Protein AF-A0A4Y3TLP3-F1 (afdb_monomer_lite)

Secondary structure (DSSP, 8-state):
--------PPPTT----GGGGGSTTSHHHHHHHHHHHHHHHHH-S---HHHHHHHHHHHHHHHHHHHHHHHHHTT----HHHHHHHHHHHHHHHHHHHHHHHTS--TT---

Foldseek 3Di:
DDDDDDDDDQDPPPPPPPCVLVPCPDPLVVQLVVQLVVLCVVLHVPDDPVLNVLSSLLSNLVSVLVVLVVCVVVVHDQDPVNVVSNVVSVVSNVVSVVVSVVPRDPPPPDD

Organism: NCBI:txid104099

Radius of gyration: 18.25 Å; chains: 1; bounding box: 50×44×49 Å

pLDDT: mean 80.21, std 20.32, range [39.19, 98.31]

Sequence (111 aa):
MAVSKIKKELGPFTKSDSRLIADGRSAPARRYRKYIKALKQDFGENLQPTQQLLVERTAMMLTRLHYLDNRILMDDEFGQHDNNQYIAWQNAVRRNLAELEATRKSVLGVW

Structure (mmCIF, N/CA/C/O backbone):
data_AF-A0A4Y3TLP3-F1
#
_entry.id   AF-A0A4Y3TLP3-F1
#
loop_
_atom_site.group_PDB
_atom_site.id
_atom_site.type_symbol
_atom_site.label_atom_id
_atom_site.label_alt_id
_atom_site.label_comp_id
_atom_site.label_asym_id
_atom_site.label_entity_id
_atom_site.label_seq_id
_atom_site.pdbx_PDB_ins_code
_atom_site.Cartn_x
_atom_site.Cartn_y
_atom_site.Cartn_z
_atom_site.occupancy
_atom_site.B_iso_or_equiv
_atom_site.auth_seq_id
_atom_site.auth_comp_id
_atom_site.auth_asym_id
_atom_site.auth_atom_id
_atom_site.pdbx_PDB_model_num
ATOM 1 N N . MET A 1 1 ? -33.021 28.855 -2.769 1.00 39.28 1 MET A N 1
ATOM 2 C CA . MET A 1 1 ? -31.883 29.458 -3.498 1.00 39.28 1 MET A CA 1
ATOM 3 C C . MET A 1 1 ? -30.705 28.501 -3.430 1.00 39.28 1 MET A C 1
ATOM 5 O O . MET A 1 1 ? -30.214 28.245 -2.340 1.00 39.28 1 MET A O 1
ATOM 9 N N . ALA A 1 2 ? -30.319 27.899 -4.556 1.00 39.19 2 ALA A N 1
ATOM 10 C CA . ALA A 1 2 ? -29.194 26.968 -4.623 1.00 39.19 2 ALA A CA 1
ATOM 11 C C . ALA A 1 2 ? -27.886 27.747 -4.828 1.00 39.19 2 ALA A C 1
ATOM 13 O O . ALA A 1 2 ? -27.766 28.512 -5.782 1.00 39.19 2 ALA A O 1
ATOM 14 N N . VAL A 1 3 ? -26.915 27.560 -3.933 1.00 42.16 3 VAL A N 1
ATOM 15 C CA . VAL A 1 3 ? -25.573 28.142 -4.059 1.00 42.16 3 VAL A CA 1
ATOM 16 C C . VAL A 1 3 ? -24.805 27.350 -5.117 1.00 42.16 3 VAL A C 1
ATOM 18 O O . VAL A 1 3 ? -24.428 26.198 -4.898 1.00 42.16 3 VAL A O 1
ATOM 21 N N . SER A 1 4 ? -24.577 27.955 -6.281 1.00 41.88 4 SER A N 1
ATOM 22 C CA . SER A 1 4 ? -23.702 27.405 -7.315 1.00 41.88 4 SER A CA 1
ATOM 23 C C . SER A 1 4 ? -22.251 27.422 -6.825 1.00 41.88 4 SER A C 1
ATOM 25 O O . SER A 1 4 ? -21.696 28.486 -6.547 1.00 41.88 4 SER A O 1
ATOM 27 N N . LYS A 1 5 ? -21.611 26.252 -6.726 1.00 50.56 5 LYS A N 1
ATOM 28 C CA . LYS A 1 5 ? -20.171 26.158 -6.442 1.00 50.56 5 LYS A CA 1
ATOM 29 C C . LYS A 1 5 ? -19.378 26.758 -7.605 1.00 50.56 5 LYS A C 1
ATOM 31 O O . LYS A 1 5 ? -19.403 26.224 -8.711 1.00 50.56 5 LYS A O 1
ATOM 36 N N . ILE A 1 6 ? -18.649 27.837 -7.332 1.00 47.00 6 ILE A N 1
ATOM 37 C CA . ILE A 1 6 ? -17.686 28.444 -8.254 1.00 47.00 6 ILE A CA 1
ATOM 38 C C . ILE A 1 6 ? -16.581 27.414 -8.531 1.00 47.00 6 ILE A C 1
ATOM 40 O O . ILE A 1 6 ? -15.831 27.039 -7.626 1.00 47.00 6 ILE A O 1
ATOM 44 N N . LYS A 1 7 ? -16.477 26.938 -9.777 1.00 48.25 7 LYS A N 1
ATOM 45 C CA . LYS A 1 7 ? -15.292 26.210 -10.243 1.00 48.25 7 LYS A CA 1
ATOM 46 C C . LYS A 1 7 ? -14.156 27.223 -10.354 1.00 48.25 7 LYS A C 1
ATOM 48 O O . LYS A 1 7 ? -14.135 28.023 -11.280 1.00 48.25 7 LYS A O 1
ATOM 53 N N . LYS A 1 8 ? -13.228 27.211 -9.398 1.00 49.06 8 LYS A N 1
ATOM 54 C CA . LYS A 1 8 ? -11.960 27.928 -9.548 1.00 49.06 8 LYS A CA 1
ATOM 55 C C . LYS A 1 8 ? -11.144 27.202 -10.615 1.00 49.06 8 LYS A C 1
ATOM 57 O O . LYS A 1 8 ? -10.767 26.049 -10.413 1.00 49.06 8 LYS A O 1
ATOM 62 N N . GLU A 1 9 ? -10.920 27.856 -11.746 1.00 49.59 9 GLU A N 1
ATOM 63 C CA . GLU A 1 9 ? -10.013 27.368 -12.779 1.00 49.59 9 GLU A CA 1
ATOM 64 C C . GLU A 1 9 ? -8.585 27.443 -12.230 1.00 49.59 9 GLU A C 1
ATOM 66 O O . GLU A 1 9 ? -8.097 28.503 -11.836 1.00 49.59 9 GLU A O 1
ATOM 71 N N . LEU A 1 10 ? -7.952 26.280 -12.087 1.00 53.69 10 LEU A N 1
ATOM 72 C CA . LEU A 1 10 ? -6.582 26.164 -11.598 1.00 53.69 10 LEU A CA 1
ATOM 73 C C . LEU A 1 10 ? -5.647 26.603 -12.732 1.00 53.69 10 LEU A C 1
ATOM 75 O O . LEU A 1 10 ? -5.710 26.056 -13.830 1.00 53.69 10 LEU A O 1
ATOM 79 N N . GLY A 1 11 ? -4.795 27.598 -12.474 1.00 47.03 11 GLY A N 1
ATOM 80 C CA . GLY A 1 11 ? -3.852 28.124 -13.463 1.00 47.03 11 GLY A CA 1
ATOM 81 C C . GLY A 1 11 ? -2.768 27.111 -13.869 1.00 47.03 11 GLY A C 1
ATOM 82 O O . GLY A 1 11 ? -2.547 26.132 -13.149 1.00 47.03 11 GLY A O 1
ATOM 83 N N . PRO A 1 12 ? -2.034 27.367 -14.969 1.00 53.56 12 PRO A N 1
ATOM 84 C CA . PRO A 1 12 ? -1.105 26.420 -15.606 1.00 53.56 12 PRO A CA 1
ATOM 85 C C . PRO A 1 12 ? 0.085 25.982 -14.734 1.00 53.56 12 PRO A C 1
ATOM 87 O O . PRO A 1 12 ? 0.712 24.966 -15.015 1.00 53.56 12 PRO A O 1
ATOM 90 N N . PHE A 1 13 ? 0.370 26.707 -13.648 1.00 47.50 13 PHE A N 1
ATOM 91 C CA . PHE A 1 13 ? 1.423 26.385 -12.675 1.00 47.50 13 PHE A CA 1
ATOM 92 C C . PHE A 1 13 ? 0.881 25.919 -11.326 1.00 47.50 13 PHE A C 1
ATOM 94 O O . PHE A 1 13 ? 1.641 25.768 -10.366 1.00 47.50 13 PHE A O 1
ATOM 101 N N . THR A 1 14 ? -0.427 25.676 -11.224 1.00 47.91 14 THR A N 1
ATOM 102 C CA . THR A 1 14 ? -0.978 25.044 -10.032 1.00 47.91 14 THR A CA 1
ATOM 103 C C . THR A 1 14 ? -0.489 23.607 -10.037 1.00 47.91 14 THR A C 1
ATOM 105 O O . THR A 1 14 ? -1.065 22.760 -10.716 1.00 47.91 14 THR A O 1
ATOM 108 N N . LYS A 1 15 ? 0.612 23.334 -9.323 1.00 46.06 15 LYS A N 1
ATOM 109 C CA . LYS A 1 15 ? 1.033 21.967 -9.021 1.00 46.06 15 LYS A CA 1
ATOM 110 C C . LYS A 1 15 ? -0.185 21.285 -8.444 1.00 46.06 15 LYS A C 1
ATOM 112 O O . LYS A 1 15 ? -0.636 21.629 -7.355 1.00 46.06 15 LYS A O 1
ATOM 117 N N . SER A 1 16 ? -0.750 20.408 -9.259 1.00 47.81 16 SER A N 1
ATOM 118 C CA . SER A 1 16 ? -1.937 19.646 -8.962 1.00 47.81 16 SER A CA 1
ATOM 119 C C . SER A 1 16 ? -1.667 19.014 -7.602 1.00 47.81 16 SER A C 1
ATOM 121 O O . SER A 1 16 ? -0.736 18.211 -7.483 1.00 47.81 16 SER A O 1
ATOM 123 N N . ASP A 1 17 ? -2.344 19.511 -6.569 1.00 44.94 17 ASP A N 1
ATOM 124 C CA . ASP A 1 17 ? -2.066 19.140 -5.191 1.00 44.94 17 ASP A CA 1
ATOM 125 C C . ASP A 1 17 ? -2.016 17.612 -5.160 1.00 44.94 17 ASP A C 1
ATOM 127 O O . ASP A 1 17 ? -2.919 16.956 -5.684 1.00 4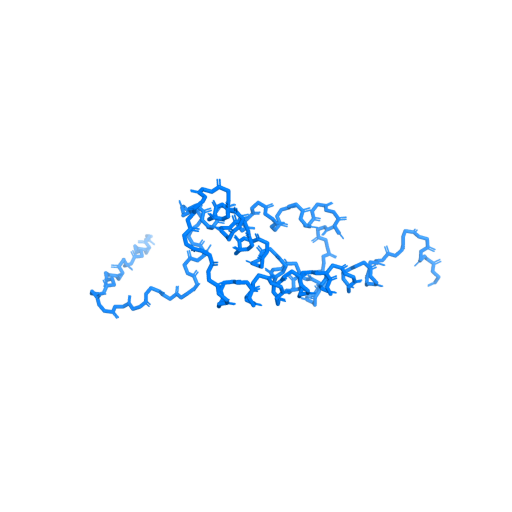4.94 17 ASP A O 1
ATOM 131 N N . SER A 1 18 ? -0.939 17.028 -4.636 1.00 47.03 18 SER A N 1
ATOM 132 C CA . SER A 1 18 ? -0.688 15.571 -4.615 1.00 47.03 18 SER A CA 1
ATOM 133 C C . SER A 1 18 ? -1.834 14.756 -3.975 1.00 47.03 18 SER A C 1
ATOM 135 O O . SER A 1 18 ? -1.870 13.528 -4.035 1.00 47.03 18 SER A O 1
ATOM 137 N N . ARG A 1 19 ? -2.827 15.466 -3.433 1.00 46.06 19 ARG A N 1
ATOM 138 C CA . ARG A 1 19 ? -4.179 15.061 -3.046 1.00 46.06 19 ARG A CA 1
ATOM 139 C C . ARG A 1 19 ? -5.122 14.718 -4.214 1.00 46.06 19 ARG A C 1
ATOM 141 O O . ARG A 1 19 ? -6.230 14.269 -3.950 1.00 46.06 19 ARG A O 1
ATOM 148 N N . LEU A 1 20 ? -4.728 14.836 -5.485 1.00 46.28 20 LEU A N 1
ATOM 149 C CA . LEU A 1 20 ? -5.528 14.421 -6.658 1.00 46.28 20 LEU A CA 1
ATOM 150 C C . LEU A 1 20 ? -5.754 12.907 -6.795 1.00 46.28 20 LEU A C 1
ATOM 152 O O . LEU A 1 20 ? -6.522 12.470 -7.650 1.00 46.28 20 LEU A O 1
ATOM 156 N N . ILE A 1 21 ? -5.201 12.104 -5.882 1.00 49.12 21 ILE A N 1
ATOM 157 C CA . ILE A 1 21 ? -5.713 10.751 -5.601 1.00 49.12 21 ILE A CA 1
ATOM 158 C C . ILE A 1 21 ? -7.203 10.811 -5.161 1.00 49.12 21 ILE A C 1
ATOM 160 O O . ILE A 1 21 ? -7.917 9.812 -5.237 1.00 49.12 21 ILE A O 1
ATOM 164 N N . ALA A 1 22 ? -7.715 11.981 -4.756 1.00 50.50 22 ALA A N 1
ATOM 165 C CA . ALA A 1 22 ? -9.091 12.179 -4.306 1.00 50.50 22 ALA A CA 1
ATOM 166 C C . ALA A 1 22 ? -10.144 12.201 -5.429 1.00 50.50 22 ALA A C 1
ATOM 168 O O . ALA A 1 22 ? -11.267 11.736 -5.191 1.00 50.50 22 ALA A O 1
ATOM 169 N N . ASP A 1 23 ? -9.825 12.664 -6.648 1.00 56.56 23 ASP A N 1
ATOM 170 C CA . ASP A 1 23 ? -10.785 12.586 -7.755 1.00 56.56 23 ASP A CA 1
ATOM 171 C C . ASP A 1 23 ? -10.714 11.177 -8.351 1.00 56.56 23 ASP A C 1
ATOM 173 O O . ASP A 1 23 ? -9.866 10.865 -9.185 1.00 56.56 23 ASP A O 1
ATOM 177 N N . GLY A 1 24 ? -11.590 10.287 -7.871 1.00 59.06 24 GLY A N 1
ATOM 178 C CA . GLY A 1 24 ? -11.696 8.851 -8.197 1.00 59.06 24 GLY A CA 1
ATOM 179 C C . GLY A 1 24 ? -11.847 8.481 -9.669 1.00 59.06 24 GLY A C 1
ATOM 180 O O . GLY A 1 24 ? -12.194 7.346 -9.982 1.00 59.06 24 GLY A O 1
ATOM 181 N N . ARG A 1 25 ? -11.640 9.442 -10.559 1.00 70.44 25 ARG A N 1
ATOM 182 C CA . ARG A 1 25 ? -11.686 9.362 -12.009 1.00 70.44 25 ARG A CA 1
ATOM 183 C C . ARG A 1 25 ? -10.340 8.984 -12.615 1.00 70.44 25 ARG A C 1
ATOM 185 O O . ARG A 1 25 ? -10.331 8.424 -13.707 1.00 70.44 25 ARG A O 1
ATOM 192 N N . SER A 1 26 ? -9.215 9.226 -11.938 1.00 82.69 26 SER A N 1
ATOM 193 C CA . SER A 1 26 ? -7.9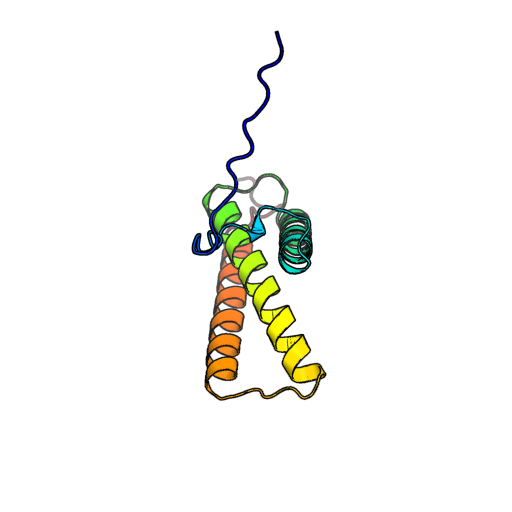07 8.778 -12.436 1.00 82.69 26 SER A CA 1
ATOM 194 C C . SER A 1 26 ? -7.701 7.277 -12.185 1.00 82.69 26 SER A C 1
ATOM 196 O O . SER A 1 26 ? -8.241 6.709 -11.230 1.00 82.69 26 SER A O 1
ATOM 198 N N . ALA A 1 27 ? -6.923 6.603 -13.040 1.00 85.50 27 ALA A N 1
ATOM 199 C CA . ALA A 1 27 ? -6.587 5.191 -12.834 1.00 85.50 27 ALA A CA 1
ATOM 200 C C . ALA A 1 27 ? -5.889 4.934 -11.476 1.00 85.50 27 ALA A C 1
ATOM 202 O O . ALA A 1 27 ? -6.285 3.982 -10.793 1.00 85.50 27 ALA A O 1
ATOM 203 N N . PRO A 1 28 ? -4.943 5.784 -11.008 1.00 86.25 28 PRO A N 1
ATOM 204 C CA . PRO A 1 28 ? -4.382 5.669 -9.662 1.00 86.25 28 PRO A CA 1
ATOM 205 C C . PRO A 1 28 ? -5.436 5.815 -8.561 1.00 86.25 28 PRO A C 1
ATOM 207 O O . PRO A 1 28 ? -5.462 5.006 -7.637 1.00 86.25 28 PRO A O 1
ATOM 210 N N . ALA A 1 29 ? -6.351 6.781 -8.677 1.00 85.69 29 ALA A N 1
ATOM 211 C CA . ALA A 1 29 ? -7.389 7.005 -7.673 1.00 85.69 29 ALA A CA 1
ATOM 212 C C . ALA A 1 29 ? -8.386 5.837 -7.586 1.00 85.69 29 ALA A C 1
ATOM 214 O O . ALA A 1 29 ? -8.751 5.410 -6.488 1.00 85.69 29 ALA A O 1
ATOM 215 N N . ARG A 1 30 ? -8.795 5.260 -8.728 1.00 89.75 30 ARG A N 1
ATOM 216 C CA . ARG A 1 30 ? -9.631 4.043 -8.753 1.00 89.75 30 ARG A CA 1
ATOM 217 C C . ARG A 1 30 ? -8.943 2.874 -8.055 1.00 89.75 30 ARG A C 1
ATOM 219 O O . ARG A 1 30 ? -9.578 2.156 -7.285 1.00 89.75 30 ARG A O 1
ATOM 226 N N . ARG A 1 31 ? -7.646 2.694 -8.308 1.00 92.69 31 ARG A N 1
ATOM 227 C CA . ARG A 1 31 ? -6.854 1.610 -7.722 1.00 92.69 31 ARG A CA 1
ATOM 228 C C . ARG A 1 31 ? -6.657 1.785 -6.222 1.00 92.69 31 ARG A C 1
ATOM 230 O O . ARG A 1 31 ? -6.881 0.840 -5.475 1.00 92.69 31 ARG A O 1
ATOM 237 N N . TYR A 1 32 ? -6.352 3.001 -5.787 1.00 93.19 32 TYR A N 1
ATOM 238 C CA . TYR A 1 32 ? -6.301 3.352 -4.375 1.00 93.19 32 TYR A CA 1
ATOM 239 C C . TYR A 1 32 ? -7.612 2.995 -3.665 1.00 93.19 32 TYR A C 1
ATOM 241 O O . TYR A 1 32 ? -7.601 2.240 -2.696 1.00 93.19 32 TYR A O 1
ATOM 249 N N . ARG A 1 33 ? -8.763 3.431 -4.202 1.00 92.44 33 ARG A N 1
ATOM 250 C CA . ARG A 1 33 ? -10.085 3.094 -3.642 1.00 92.44 33 ARG A CA 1
ATOM 251 C C . ARG A 1 33 ? -10.350 1.588 -3.615 1.00 92.44 33 ARG A C 1
ATOM 253 O O . ARG A 1 33 ? -10.933 1.100 -2.651 1.00 92.44 33 ARG A O 1
ATOM 260 N N . LYS A 1 34 ? -9.909 0.851 -4.642 1.00 94.38 34 LYS A N 1
ATOM 261 C CA . LYS A 1 34 ? -9.996 -0.616 -4.672 1.00 94.38 34 LYS A CA 1
ATOM 262 C C . LYS A 1 34 ? -9.221 -1.236 -3.506 1.00 94.38 34 LYS A C 1
ATOM 264 O O . LYS A 1 34 ? -9.777 -2.087 -2.820 1.00 94.38 34 LYS A O 1
ATOM 269 N N . TYR A 1 35 ? -7.985 -0.800 -3.257 1.00 96.06 35 TYR A N 1
ATOM 270 C CA . TYR A 1 35 ? -7.194 -1.308 -2.134 1.00 96.06 35 TYR A CA 1
ATOM 271 C C . TYR A 1 35 ? -7.775 -0.907 -0.777 1.00 96.06 35 TYR A C 1
ATOM 273 O O . TYR A 1 35 ? -7.840 -1.755 0.101 1.00 96.06 35 TYR A O 1
ATOM 281 N N . ILE A 1 36 ? -8.276 0.324 -0.617 1.00 94.88 36 ILE A N 1
ATOM 282 C CA . ILE A 1 36 ? -8.992 0.731 0.606 1.00 94.88 36 ILE A CA 1
ATOM 283 C C . ILE A 1 36 ? -10.167 -0.205 0.880 1.00 94.88 36 ILE A C 1
ATOM 285 O O . ILE A 1 36 ? -10.301 -0.702 1.993 1.00 94.88 36 ILE A O 1
ATOM 289 N N . LYS A 1 37 ? -11.004 -0.461 -0.133 1.00 94.56 37 LYS A N 1
ATOM 290 C CA . LYS A 1 37 ? -12.158 -1.356 -0.001 1.00 94.56 37 LYS A CA 1
ATOM 291 C C . LYS A 1 37 ? -11.724 -2.769 0.395 1.00 94.56 37 LYS A C 1
ATOM 293 O O . LYS A 1 37 ? -12.306 -3.336 1.308 1.00 94.56 37 LYS A O 1
ATOM 298 N N . ALA A 1 38 ? -10.706 -3.316 -0.270 1.00 95.44 38 ALA A N 1
ATOM 299 C CA . ALA A 1 38 ? -10.210 -4.660 0.017 1.00 95.44 38 ALA A CA 1
ATOM 300 C C . ALA A 1 38 ? -9.643 -4.778 1.442 1.00 95.44 38 ALA A C 1
ATOM 302 O O . ALA A 1 38 ? -9.979 -5.714 2.154 1.00 95.44 38 ALA A O 1
ATOM 303 N N . LEU A 1 39 ? -8.845 -3.800 1.878 1.00 93.94 39 LEU A N 1
ATOM 304 C CA . LEU A 1 39 ? -8.269 -3.783 3.224 1.00 93.94 39 LEU A CA 1
ATOM 305 C C . LEU A 1 39 ? -9.352 -3.630 4.300 1.00 93.94 39 LEU A C 1
ATOM 307 O O . LEU A 1 39 ? -9.333 -4.346 5.291 1.00 93.94 39 LEU A O 1
ATOM 311 N N . LYS A 1 40 ? -10.338 -2.748 4.105 1.00 92.75 40 LYS A N 1
ATOM 312 C CA . LYS A 1 40 ? -11.470 -2.626 5.039 1.00 92.75 40 LYS A CA 1
ATOM 313 C C . LYS A 1 40 ? -12.316 -3.894 5.106 1.00 92.75 40 LYS A C 1
ATOM 315 O O . LYS A 1 40 ? -12.750 -4.275 6.183 1.00 92.75 40 LYS A O 1
ATOM 320 N N . GLN A 1 41 ? -12.516 -4.573 3.978 1.00 91.50 41 GLN A N 1
ATOM 321 C CA . GLN A 1 41 ? -13.233 -5.846 3.959 1.00 91.50 41 GLN A CA 1
ATOM 322 C C . GLN A 1 41 ? -12.501 -6.934 4.763 1.00 91.50 41 GLN A C 1
ATOM 324 O O . GLN A 1 41 ? -13.155 -7.759 5.392 1.00 91.50 41 GLN A O 1
ATOM 329 N N . ASP A 1 42 ? -11.168 -6.926 4.758 1.00 90.44 42 ASP A N 1
ATOM 330 C CA . ASP A 1 42 ? -10.339 -7.905 5.469 1.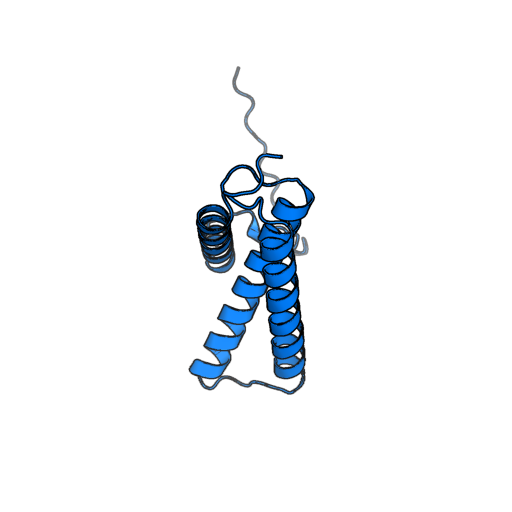00 90.44 42 ASP A CA 1
ATOM 331 C C . ASP A 1 42 ? -10.217 -7.606 6.980 1.00 90.44 42 ASP A C 1
ATOM 333 O O . ASP A 1 42 ? -10.416 -8.476 7.833 1.00 90.44 42 ASP A O 1
ATOM 337 N N . PHE A 1 43 ? -9.955 -6.344 7.336 1.00 86.44 43 PHE A N 1
ATOM 338 C CA . PHE A 1 43 ? -9.728 -5.919 8.725 1.00 86.44 43 PHE A CA 1
ATOM 339 C C . PHE A 1 43 ? -10.998 -5.443 9.456 1.00 86.44 43 PHE A C 1
ATOM 341 O O . PHE A 1 43 ? -10.969 -5.238 10.670 1.00 86.44 43 PHE A O 1
ATOM 348 N N . GLY A 1 44 ? -12.117 -5.297 8.744 1.00 82.81 44 GLY A N 1
ATOM 349 C CA . GLY A 1 44 ? -13.398 -4.815 9.258 1.00 82.81 44 GLY A CA 1
ATOM 350 C C . GLY A 1 44 ? -13.656 -3.330 8.973 1.00 82.81 44 GLY A C 1
ATOM 351 O O . GLY A 1 44 ? -12.745 -2.533 8.760 1.00 82.81 44 GLY A O 1
ATOM 352 N N . GLU A 1 45 ? -14.934 -2.939 8.990 1.00 77.88 45 GLU A N 1
ATOM 353 C CA . GLU A 1 45 ? -15.362 -1.561 8.688 1.00 77.88 45 GLU A CA 1
ATOM 354 C C . GLU A 1 45 ? -15.181 -0.596 9.880 1.00 77.88 45 GLU A C 1
ATOM 356 O O . GLU A 1 45 ? -14.981 0.605 9.693 1.00 77.88 45 GLU A O 1
ATOM 361 N N . ASN A 1 46 ? -15.187 -1.116 11.115 1.00 84.25 46 ASN A N 1
ATOM 362 C CA . ASN A 1 46 ? -15.067 -0.334 12.354 1.00 84.25 46 ASN A CA 1
ATOM 363 C C . ASN A 1 46 ? -13.610 -0.233 12.827 1.00 84.25 46 ASN A C 1
ATOM 365 O O . ASN A 1 46 ? -13.234 -0.755 13.878 1.00 84.25 46 ASN A O 1
ATOM 369 N N . LEU A 1 47 ? -12.789 0.447 12.032 1.00 87.31 47 LEU A N 1
ATOM 370 C CA . LEU A 1 47 ? -11.376 0.675 12.330 1.00 87.31 47 LEU A CA 1
ATOM 371 C C . LEU A 1 47 ? -11.184 1.862 13.278 1.00 87.31 47 LEU A C 1
ATOM 373 O O . LEU A 1 47 ? -11.779 2.925 13.078 1.00 87.31 47 LEU A O 1
ATOM 377 N N . GLN A 1 48 ? -10.289 1.715 14.257 1.00 90.31 48 GLN A N 1
ATOM 378 C CA . GLN A 1 48 ? -9.806 2.842 15.061 1.00 90.31 48 GLN A CA 1
ATOM 379 C C . GLN A 1 48 ? -9.033 3.841 14.185 1.00 90.31 48 GLN A C 1
ATOM 381 O O . GLN A 1 48 ? -8.485 3.443 13.153 1.00 90.31 48 GLN A O 1
ATOM 386 N N . PRO A 1 49 ? -8.912 5.123 14.576 1.00 90.62 49 PRO A N 1
ATOM 387 C CA . PRO A 1 49 ? -8.223 6.129 13.761 1.00 90.62 49 PRO A CA 1
ATOM 388 C C . PRO A 1 49 ? -6.800 5.732 13.328 1.00 90.62 49 PRO A C 1
ATOM 390 O O . PRO A 1 49 ? -6.395 5.989 12.195 1.00 90.62 49 PRO A O 1
ATOM 393 N N . THR A 1 50 ? -6.046 5.044 14.191 1.00 90.81 50 THR A N 1
ATOM 394 C CA . THR A 1 50 ? -4.702 4.539 13.867 1.00 90.81 50 THR A CA 1
ATOM 395 C C . THR A 1 50 ? -4.733 3.456 12.786 1.00 90.81 50 THR A C 1
ATOM 397 O O . THR A 1 50 ? -3.930 3.486 11.855 1.00 90.81 50 THR A O 1
ATOM 400 N N . GLN A 1 51 ? -5.702 2.544 12.853 1.00 91.88 51 GLN A N 1
ATOM 401 C CA . GLN A 1 51 ? -5.910 1.490 11.861 1.00 91.88 51 GLN A CA 1
ATOM 402 C C . GLN A 1 51 ? -6.396 2.062 10.527 1.00 91.88 51 GLN A C 1
ATOM 404 O O . GLN A 1 51 ? -5.921 1.647 9.473 1.00 91.88 51 GLN A O 1
ATOM 409 N N . GLN A 1 52 ? -7.278 3.067 10.554 1.00 93.44 5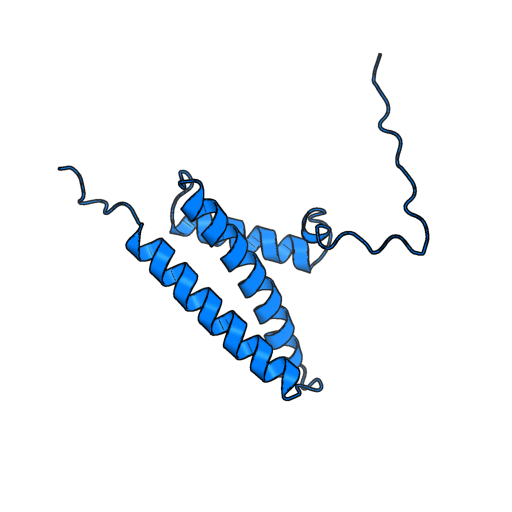2 GLN A N 1
ATOM 410 C CA . GLN A 1 52 ? -7.700 3.789 9.349 1.00 93.44 52 GLN A CA 1
ATOM 411 C C . GLN A 1 52 ? -6.493 4.399 8.632 1.00 93.44 52 GLN A C 1
ATOM 413 O O . GLN A 1 52 ? -6.316 4.199 7.431 1.00 93.44 52 GLN A O 1
ATOM 418 N N . LEU A 1 53 ? -5.609 5.061 9.381 1.00 93.44 53 LEU A N 1
ATOM 419 C CA . LEU A 1 53 ? -4.387 5.647 8.842 1.00 93.44 53 LEU A CA 1
ATOM 420 C C . LEU A 1 53 ? -3.440 4.592 8.246 1.00 93.44 53 LEU A C 1
ATOM 422 O O . LEU A 1 53 ? -2.839 4.822 7.194 1.00 93.44 53 LEU A O 1
ATOM 426 N N . LEU A 1 54 ? -3.299 3.433 8.895 1.00 95.00 54 LEU A N 1
ATOM 427 C CA . LEU A 1 54 ? -2.509 2.316 8.368 1.00 95.00 54 LEU A CA 1
ATOM 428 C C . LEU A 1 54 ? -3.117 1.747 7.083 1.00 95.00 54 LEU A C 1
ATOM 430 O O . LEU A 1 54 ? -2.379 1.509 6.126 1.00 95.00 54 LEU A O 1
ATOM 434 N N . VAL A 1 55 ? -4.440 1.592 7.014 1.00 95.25 55 VAL A N 1
ATOM 435 C CA . VAL A 1 55 ? -5.149 1.165 5.798 1.00 95.25 55 VAL A CA 1
ATOM 436 C C . VAL A 1 55 ? -4.917 2.154 4.658 1.00 95.25 55 VAL A C 1
ATOM 438 O O . VAL A 1 55 ? -4.545 1.745 3.557 1.00 95.25 55 VAL A O 1
ATOM 441 N N . GLU A 1 56 ? -5.055 3.453 4.916 1.00 94.69 56 GLU A N 1
ATOM 442 C CA . GLU A 1 56 ? -4.834 4.496 3.912 1.00 94.69 56 GLU A CA 1
ATOM 443 C C . GLU A 1 56 ? -3.404 4.498 3.374 1.00 94.69 56 GLU A C 1
ATOM 445 O O . GLU A 1 56 ? -3.176 4.480 2.160 1.00 94.69 56 GLU A O 1
ATOM 450 N N . ARG A 1 57 ? -2.415 4.438 4.269 1.00 95.56 57 ARG A N 1
ATOM 451 C CA . ARG A 1 57 ? -1.000 4.361 3.885 1.00 95.56 57 ARG A CA 1
ATOM 452 C C . ARG A 1 57 ? -0.698 3.094 3.095 1.00 95.56 57 ARG A C 1
ATOM 454 O O . ARG A 1 57 ? -0.005 3.161 2.082 1.00 95.56 57 ARG A O 1
ATOM 461 N N . THR A 1 58 ? -1.241 1.960 3.523 1.00 97.19 58 THR A N 1
ATOM 462 C CA . THR A 1 58 ? -1.047 0.668 2.853 1.00 97.19 58 THR A CA 1
ATOM 463 C C . THR A 1 58 ? -1.632 0.689 1.448 1.00 97.19 58 THR A C 1
ATOM 465 O O . THR A 1 58 ? -0.930 0.362 0.494 1.00 97.19 58 THR A O 1
ATOM 468 N N . ALA A 1 59 ? -2.863 1.177 1.277 1.00 96.44 59 ALA A N 1
ATOM 469 C CA . ALA A 1 59 ? -3.485 1.323 -0.038 1.00 96.44 59 ALA A CA 1
ATOM 470 C C . ALA A 1 59 ? -2.692 2.259 -0.963 1.00 96.44 59 ALA A C 1
ATOM 472 O O . ALA A 1 59 ? -2.574 2.002 -2.166 1.00 96.44 59 ALA A O 1
ATOM 473 N N . MET A 1 60 ? -2.123 3.336 -0.417 1.00 95.31 60 MET A N 1
ATOM 474 C CA . MET A 1 60 ? -1.293 4.261 -1.181 1.00 95.31 60 MET A CA 1
ATOM 475 C C . MET A 1 60 ? -0.010 3.584 -1.682 1.00 95.31 60 MET A C 1
ATOM 477 O O . MET A 1 60 ? 0.338 3.731 -2.852 1.00 95.31 60 MET A O 1
ATOM 481 N N . MET A 1 61 ? 0.668 2.812 -0.829 1.00 96.88 61 MET A N 1
ATOM 482 C CA . MET A 1 61 ? 1.892 2.099 -1.208 1.00 96.88 61 MET A CA 1
ATOM 483 C C . MET A 1 61 ? 1.617 0.956 -2.184 1.00 96.88 61 MET A C 1
ATOM 485 O O . MET A 1 61 ? 2.309 0.860 -3.191 1.00 96.88 61 MET A O 1
ATOM 489 N N . LEU A 1 62 ? 0.558 0.169 -1.973 1.00 97.38 62 LEU A N 1
ATOM 490 C CA . LEU A 1 62 ? 0.117 -0.857 -2.928 1.00 97.38 62 LEU A CA 1
ATOM 491 C C . LEU A 1 62 ? -0.210 -0.259 -4.302 1.00 97.38 62 LEU A C 1
ATOM 493 O O . LEU A 1 62 ? 0.112 -0.844 -5.333 1.00 97.38 62 LEU A O 1
ATOM 497 N N . THR A 1 63 ? -0.812 0.934 -4.332 1.00 96.12 63 THR A N 1
ATOM 498 C CA . THR A 1 63 ? -1.067 1.643 -5.592 1.00 96.12 63 THR A CA 1
ATOM 499 C C . THR A 1 63 ? 0.234 1.982 -6.305 1.00 96.12 63 THR A C 1
ATOM 501 O O . THR A 1 63 ? 0.316 1.754 -7.505 1.00 96.12 63 THR A O 1
ATOM 504 N N . ARG A 1 64 ? 1.243 2.500 -5.594 1.00 94.12 64 ARG A N 1
ATOM 505 C CA . ARG A 1 64 ? 2.547 2.831 -6.187 1.00 94.12 64 ARG A CA 1
ATOM 506 C C . ARG A 1 64 ? 3.303 1.592 -6.662 1.00 94.12 64 ARG A C 1
ATOM 508 O O . ARG A 1 64 ? 3.774 1.593 -7.795 1.00 94.12 64 ARG A O 1
ATOM 515 N N . LEU A 1 65 ? 3.353 0.544 -5.836 1.00 96.69 65 LEU A N 1
ATOM 516 C CA . LEU A 1 65 ? 3.976 -0.738 -6.181 1.00 96.69 65 LEU A CA 1
ATOM 517 C C . LEU A 1 65 ? 3.380 -1.307 -7.463 1.00 96.69 65 LEU A C 1
ATOM 519 O O . LEU A 1 65 ? 4.130 -1.624 -8.368 1.00 96.69 65 LEU A O 1
ATOM 523 N N . HIS A 1 66 ? 2.054 -1.276 -7.616 1.00 95.50 66 HIS A N 1
ATOM 524 C CA . HIS A 1 66 ? 1.417 -1.740 -8.846 1.00 95.50 66 HIS A CA 1
ATOM 525 C C . HIS A 1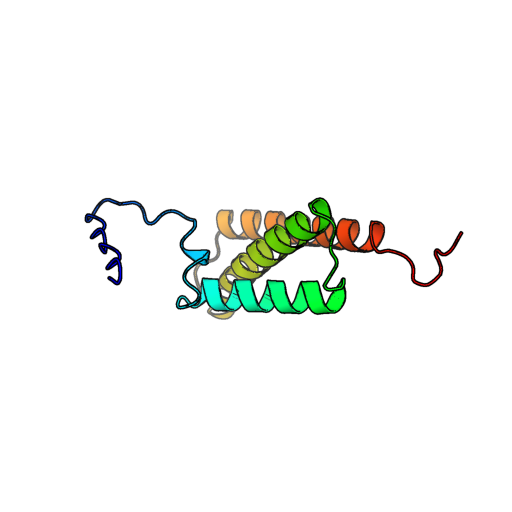 66 ? 1.925 -1.038 -10.122 1.00 95.50 66 HIS A C 1
ATOM 527 O O . HIS A 1 66 ? 2.010 -1.664 -11.174 1.00 95.50 66 HIS A O 1
ATOM 533 N N . TYR A 1 67 ? 2.224 0.263 -10.072 1.00 92.50 67 TYR A N 1
ATOM 534 C CA . TYR A 1 67 ? 2.760 0.959 -11.247 1.00 92.50 67 TYR A CA 1
ATOM 535 C C . TYR A 1 67 ? 4.228 0.614 -11.504 1.00 92.50 67 TYR A C 1
ATOM 537 O O . TYR A 1 67 ? 4.624 0.546 -12.663 1.00 92.50 67 TYR A O 1
ATOM 545 N N . LEU A 1 68 ? 5.011 0.365 -10.452 1.00 93.00 68 LEU A N 1
ATOM 546 C CA . LEU A 1 68 ? 6.370 -0.156 -10.594 1.00 93.00 68 LEU A CA 1
ATOM 547 C C . LEU A 1 68 ? 6.358 -1.588 -11.149 1.00 93.00 68 LEU A C 1
ATOM 549 O O . LEU A 1 68 ? 7.109 -1.865 -12.076 1.00 93.00 68 LEU A O 1
ATOM 553 N N . ASP A 1 69 ? 5.445 -2.446 -10.684 1.00 95.25 69 ASP A N 1
ATOM 554 C CA . ASP A 1 69 ? 5.240 -3.798 -11.222 1.00 95.25 69 ASP A CA 1
ATOM 555 C C . ASP A 1 69 ? 4.937 -3.749 -12.721 1.00 95.25 69 ASP A C 1
ATOM 557 O O . ASP A 1 69 ? 5.518 -4.496 -13.499 1.00 95.25 69 ASP A O 1
ATOM 561 N N . ASN A 1 70 ? 4.059 -2.837 -13.152 1.00 93.25 70 ASN A N 1
ATOM 562 C CA . ASN A 1 70 ? 3.749 -2.691 -14.573 1.00 93.25 70 ASN A CA 1
ATOM 563 C C . ASN A 1 70 ? 4.966 -2.255 -15.393 1.00 93.25 70 ASN A C 1
ATOM 565 O O . ASN A 1 70 ? 5.111 -2.734 -16.508 1.00 93.25 70 ASN A O 1
ATOM 569 N N . ARG A 1 71 ? 5.829 -1.373 -14.867 1.00 91.69 71 ARG A N 1
ATOM 570 C CA . ARG A 1 71 ? 7.068 -0.978 -15.562 1.00 91.69 71 ARG A CA 1
ATOM 571 C C . ARG A 1 71 ? 8.002 -2.171 -15.740 1.00 91.69 71 ARG A C 1
ATOM 573 O O . ARG A 1 71 ? 8.465 -2.400 -16.848 1.00 91.69 71 ARG A O 1
ATOM 580 N N . ILE A 1 72 ? 8.176 -2.977 -14.690 1.00 92.00 72 ILE A N 1
ATOM 581 C CA . ILE A 1 72 ? 8.951 -4.227 -14.754 1.00 92.00 72 ILE A CA 1
ATOM 582 C C . ILE A 1 72 ? 8.356 -5.178 -15.804 1.00 92.00 72 ILE A C 1
ATOM 584 O O . ILE A 1 72 ? 9.081 -5.732 -16.620 1.00 92.00 72 ILE A O 1
ATOM 588 N N . LEU A 1 73 ? 7.032 -5.362 -15.810 1.00 94.06 73 LEU A N 1
ATOM 589 C CA . LEU A 1 73 ? 6.348 -6.268 -16.743 1.00 94.06 73 LEU A CA 1
ATOM 590 C C . LEU A 1 73 ? 6.347 -5.775 -18.196 1.00 94.06 73 LEU A C 1
ATOM 592 O O . LEU A 1 73 ? 6.215 -6.586 -19.109 1.00 94.06 73 LEU A O 1
ATOM 596 N N . MET A 1 74 ? 6.440 -4.463 -18.410 1.00 92.62 74 MET A N 1
ATOM 597 C CA . MET A 1 74 ? 6.507 -3.842 -19.735 1.00 92.62 74 MET A CA 1
ATOM 598 C C . MET A 1 74 ? 7.937 -3.759 -20.279 1.00 92.62 74 MET A C 1
ATOM 600 O O . MET A 1 74 ? 8.109 -3.224 -21.371 1.00 92.62 74 MET A O 1
ATOM 604 N N . ASP A 1 75 ? 8.926 -4.280 -19.542 1.00 86.19 75 ASP A N 1
ATOM 605 C CA . ASP A 1 75 ? 10.355 -4.154 -19.857 1.00 86.19 75 ASP A CA 1
ATOM 606 C C . ASP A 1 75 ? 10.779 -2.684 -20.063 1.00 86.19 75 ASP A C 1
ATOM 608 O O . ASP A 1 75 ? 11.600 -2.348 -20.914 1.00 86.19 75 ASP A O 1
ATOM 612 N N . ASP A 1 76 ? 10.155 -1.782 -19.295 1.00 88.38 76 ASP A N 1
ATOM 613 C CA . ASP A 1 76 ? 10.513 -0.365 -19.248 1.00 88.38 76 ASP A CA 1
ATOM 614 C C . ASP A 1 76 ? 11.792 -0.173 -18.414 1.00 88.38 76 ASP A C 1
ATOM 616 O O . ASP A 1 76 ? 12.145 -1.018 -17.586 1.00 88.38 76 ASP A O 1
ATOM 620 N N . GLU A 1 77 ? 12.483 0.957 -18.587 1.00 89.38 77 GLU A N 1
ATOM 621 C CA . GLU A 1 77 ? 13.709 1.242 -17.838 1.00 89.38 77 GLU A CA 1
ATOM 622 C C . GLU A 1 77 ? 13.421 1.191 -16.331 1.00 89.38 77 GLU A C 1
ATOM 624 O O . GLU A 1 77 ? 12.608 1.961 -15.823 1.00 89.38 77 GLU A O 1
ATOM 629 N N . PHE A 1 78 ? 14.079 0.286 -15.604 1.00 92.56 78 PHE A N 1
ATOM 630 C CA . PHE A 1 78 ? 13.904 0.112 -14.163 1.00 92.56 78 PHE A CA 1
ATOM 631 C C . PHE A 1 78 ? 15.252 0.260 -13.456 1.00 92.56 78 PHE A C 1
ATOM 633 O O . PHE A 1 78 ? 16.030 -0.685 -13.319 1.00 92.56 78 PHE A O 1
ATOM 640 N N . GLY A 1 79 ? 15.555 1.490 -13.044 1.00 93.88 79 GLY A N 1
ATOM 641 C CA . GLY A 1 79 ? 16.869 1.846 -12.516 1.00 93.88 79 GLY A CA 1
ATOM 642 C C . GLY A 1 79 ? 17.044 1.558 -11.022 1.00 93.88 79 GLY A C 1
ATOM 643 O O . GLY A 1 79 ? 16.116 1.196 -10.297 1.00 93.88 79 GLY A O 1
ATOM 644 N N . GLN A 1 80 ? 18.249 1.830 -10.510 1.00 95.31 80 GLN A N 1
ATOM 645 C CA . GLN A 1 80 ? 18.570 1.686 -9.082 1.00 95.31 80 GLN A CA 1
ATOM 646 C C . GLN A 1 80 ? 17.634 2.504 -8.176 1.00 95.31 80 GLN A C 1
ATOM 648 O O . GLN A 1 80 ? 17.295 2.076 -7.072 1.00 95.31 80 GLN A O 1
ATOM 653 N N . HIS A 1 81 ? 17.220 3.689 -8.633 1.00 93.69 81 HIS A N 1
ATOM 654 C CA . HIS A 1 81 ? 16.289 4.535 -7.894 1.00 93.69 81 HIS A CA 1
ATOM 655 C C . HIS A 1 81 ? 14.924 3.860 -7.717 1.00 93.69 81 HIS A C 1
ATOM 657 O O . HIS A 1 81 ? 14.415 3.806 -6.596 1.00 93.69 81 HIS A O 1
ATOM 663 N N . ASP A 1 82 ? 14.375 3.301 -8.796 1.00 93.12 82 ASP A N 1
ATOM 664 C CA . ASP A 1 82 ? 13.099 2.585 -8.783 1.00 93.12 82 ASP A CA 1
ATOM 665 C C . ASP A 1 82 ? 13.181 1.340 -7.898 1.00 93.12 82 ASP A C 1
ATOM 667 O O . ASP A 1 82 ? 12.306 1.121 -7.062 1.00 93.12 82 ASP A O 1
ATOM 671 N N . ASN A 1 83 ? 14.278 0.582 -7.994 1.00 95.81 83 ASN A N 1
ATOM 672 C CA . ASN A 1 83 ? 14.519 -0.589 -7.153 1.00 95.81 83 ASN A CA 1
ATOM 673 C C . ASN A 1 83 ? 14.553 -0.235 -5.656 1.00 95.81 83 ASN A C 1
ATOM 675 O O . ASN A 1 83 ? 13.887 -0.870 -4.837 1.00 95.81 83 ASN A O 1
ATOM 679 N N . ASN A 1 84 ? 15.274 0.827 -5.286 1.00 97.00 84 ASN A N 1
ATOM 680 C CA . ASN A 1 84 ? 15.338 1.281 -3.897 1.00 97.00 84 ASN A CA 1
ATOM 681 C C . ASN A 1 84 ? 13.957 1.716 -3.380 1.00 97.00 84 ASN A C 1
ATOM 683 O O . ASN A 1 84 ? 13.586 1.376 -2.253 1.00 97.00 84 ASN A O 1
ATOM 687 N N . GLN A 1 85 ? 13.182 2.443 -4.195 1.00 95.94 85 GLN A N 1
ATOM 688 C CA . GLN A 1 85 ? 11.812 2.827 -3.846 1.00 95.94 85 GLN A CA 1
ATOM 689 C C . GLN A 1 85 ? 10.901 1.607 -3.699 1.00 95.94 85 GLN A C 1
ATOM 691 O O . GLN A 1 85 ? 10.149 1.521 -2.726 1.00 95.94 85 GLN A O 1
ATOM 696 N N . TYR A 1 86 ? 10.999 0.653 -4.624 1.00 96.62 86 TYR A N 1
ATOM 697 C CA . TYR A 1 86 ? 10.219 -0.576 -4.621 1.00 96.62 86 TYR A CA 1
ATOM 698 C C . TYR A 1 86 ? 10.429 -1.357 -3.321 1.00 96.62 86 TYR A C 1
ATOM 700 O O . TYR A 1 86 ? 9.472 -1.621 -2.591 1.00 96.62 86 TYR A O 1
ATOM 708 N N . ILE A 1 87 ? 11.689 -1.628 -2.966 1.00 97.75 87 ILE A N 1
ATOM 709 C CA . ILE A 1 87 ? 12.052 -2.339 -1.734 1.00 97.75 87 ILE A CA 1
ATOM 710 C C . ILE A 1 87 ? 11.569 -1.568 -0.498 1.00 97.75 87 ILE A C 1
ATOM 712 O O . ILE A 1 87 ? 10.988 -2.155 0.421 1.00 97.75 87 ILE A O 1
ATOM 716 N N . ALA A 1 88 ? 11.770 -0.247 -0.460 1.00 97.38 88 ALA A N 1
ATOM 717 C CA . ALA A 1 88 ? 11.339 0.581 0.664 1.00 97.38 88 ALA A CA 1
ATOM 718 C C . ALA A 1 88 ? 9.816 0.526 0.870 1.00 97.38 88 ALA A C 1
ATOM 720 O O . ALA A 1 88 ? 9.346 0.340 1.997 1.00 97.38 88 ALA A O 1
ATOM 721 N N . TRP A 1 89 ? 9.032 0.645 -0.204 1.00 97.94 89 TRP A N 1
ATOM 722 C CA . TRP A 1 89 ? 7.572 0.596 -0.130 1.00 97.94 89 TRP A CA 1
ATOM 723 C C . TRP A 1 89 ? 7.047 -0.803 0.165 1.00 97.94 89 TRP A C 1
ATOM 725 O O . TRP A 1 89 ? 6.113 -0.934 0.956 1.00 97.94 89 TRP A O 1
ATOM 735 N N . GLN A 1 90 ? 7.665 -1.848 -0.380 1.00 97.75 90 GLN A N 1
ATOM 736 C CA . GLN A 1 90 ? 7.302 -3.227 -0.070 1.00 97.75 90 GLN A CA 1
ATOM 737 C C . GLN A 1 90 ? 7.524 -3.537 1.418 1.00 97.75 90 GLN A C 1
ATOM 739 O O . GLN A 1 90 ? 6.648 -4.097 2.081 1.00 97.75 90 GLN A O 1
ATOM 744 N N . ASN A 1 91 ? 8.646 -3.086 1.982 1.00 98.31 91 ASN A N 1
ATOM 745 C CA . ASN A 1 91 ? 8.921 -3.211 3.412 1.00 98.31 91 ASN A CA 1
ATOM 746 C C . ASN A 1 91 ? 7.929 -2.411 4.269 1.00 98.31 91 ASN A C 1
ATOM 748 O O . ASN A 1 91 ? 7.463 -2.912 5.294 1.00 98.31 91 ASN A O 1
ATOM 752 N N . ALA A 1 92 ? 7.567 -1.195 3.852 1.00 97.25 92 ALA A N 1
ATOM 753 C CA . ALA A 1 92 ? 6.560 -0.393 4.544 1.00 97.25 92 ALA A CA 1
ATOM 754 C C . ALA A 1 92 ? 5.178 -1.069 4.537 1.00 97.25 92 ALA A C 1
ATOM 756 O O . ALA A 1 92 ? 4.525 -1.122 5.577 1.00 97.25 92 ALA A O 1
ATOM 757 N N . VAL A 1 93 ? 4.754 -1.642 3.403 1.00 98.06 93 VAL A N 1
ATOM 758 C CA . VAL A 1 93 ? 3.504 -2.417 3.304 1.00 98.06 93 VAL A CA 1
ATOM 759 C C . VAL A 1 93 ? 3.523 -3.593 4.272 1.00 98.06 93 VAL A C 1
ATOM 761 O O . VAL A 1 93 ? 2.582 -3.749 5.045 1.00 98.06 93 VAL A O 1
ATOM 764 N N . ARG A 1 94 ? 4.605 -4.383 4.291 1.00 97.94 94 ARG A N 1
ATOM 765 C CA . ARG A 1 94 ? 4.735 -5.523 5.212 1.00 97.94 94 ARG A CA 1
ATOM 766 C C . ARG A 1 94 ? 4.599 -5.103 6.674 1.00 97.94 94 ARG A C 1
ATOM 768 O O . ARG A 1 94 ? 3.887 -5.762 7.423 1.00 97.94 94 ARG A O 1
ATOM 775 N N . ARG A 1 95 ? 5.246 -4.004 7.075 1.00 97.75 95 ARG A N 1
ATOM 776 C CA . ARG A 1 95 ? 5.162 -3.479 8.449 1.00 97.75 95 ARG A CA 1
ATOM 777 C C . ARG A 1 95 ? 3.757 -2.994 8.792 1.00 97.75 95 ARG A C 1
ATOM 779 O O . ARG A 1 95 ? 3.252 -3.334 9.853 1.00 97.75 95 ARG A O 1
ATOM 786 N N . ASN A 1 96 ? 3.111 -2.255 7.890 1.00 96.56 96 ASN A N 1
ATOM 787 C CA . ASN A 1 96 ? 1.752 -1.773 8.127 1.00 96.56 96 ASN A CA 1
ATOM 788 C C . ASN A 1 96 ? 0.748 -2.927 8.251 1.00 96.56 96 ASN A C 1
ATOM 790 O O . ASN A 1 96 ? -0.135 -2.863 9.097 1.00 96.56 96 ASN A O 1
ATOM 794 N N . LEU A 1 97 ? 0.877 -3.968 7.421 1.00 95.31 97 LEU A N 1
ATOM 795 C CA . LEU A 1 97 ? 0.015 -5.150 7.494 1.00 95.31 97 LEU A CA 1
ATOM 796 C C . LEU A 1 97 ? 0.242 -5.936 8.789 1.00 95.31 97 LEU A C 1
ATOM 798 O O . LEU A 1 97 ? -0.727 -6.345 9.417 1.00 95.31 97 LEU A O 1
ATOM 802 N N . ALA A 1 98 ? 1.496 -6.097 9.219 1.00 95.12 98 ALA A N 1
ATOM 803 C CA . ALA A 1 98 ? 1.803 -6.736 10.496 1.00 95.12 98 ALA A CA 1
ATOM 804 C C . ALA A 1 98 ? 1.196 -5.968 11.683 1.00 95.12 98 ALA A C 1
ATOM 806 O O . ALA A 1 98 ? 0.626 -6.582 12.577 1.00 95.12 98 ALA A O 1
ATOM 807 N N . GLU A 1 99 ? 1.262 -4.634 11.667 1.00 94.06 99 GLU A N 1
ATOM 808 C CA . GLU A 1 99 ? 0.658 -3.787 12.704 1.00 94.06 99 GLU A CA 1
ATOM 809 C C . GLU A 1 99 ? -0.879 -3.853 12.688 1.00 94.06 99 GLU A C 1
ATOM 811 O O . GLU A 1 99 ? -1.527 -3.918 13.734 1.00 94.06 99 GLU A O 1
ATOM 816 N N . LEU A 1 100 ? -1.487 -3.873 11.497 1.00 91.25 100 LEU A N 1
ATOM 817 C CA . LEU A 1 100 ? -2.932 -4.067 11.356 1.00 91.25 100 LEU A CA 1
ATOM 818 C C . LEU A 1 100 ? -3.375 -5.421 11.920 1.00 91.25 100 LEU A C 1
ATOM 820 O O . LEU A 1 100 ? -4.385 -5.476 12.618 1.00 91.25 100 LEU A O 1
ATOM 824 N N . GLU A 1 101 ? -2.604 -6.483 11.684 1.00 90.56 101 GLU A N 1
ATOM 825 C CA . GLU A 1 101 ? -2.903 -7.806 12.235 1.00 90.56 101 GLU A CA 1
ATOM 826 C C . GLU A 1 101 ? -2.685 -7.857 13.753 1.00 90.56 101 GLU A C 1
ATOM 828 O O . GLU A 1 101 ? -3.530 -8.374 14.478 1.00 90.56 101 GLU A O 1
ATOM 833 N N . ALA A 1 102 ? -1.605 -7.262 14.267 1.00 88.62 102 ALA A N 1
ATOM 834 C CA . ALA A 1 102 ? -1.319 -7.224 15.703 1.00 88.62 102 ALA A CA 1
ATOM 835 C C . ALA A 1 102 ? -2.381 -6.447 16.500 1.00 88.62 102 ALA A C 1
ATOM 837 O O . ALA A 1 102 ? -2.675 -6.778 17.648 1.00 88.62 102 ALA A O 1
ATOM 838 N N . THR A 1 103 ? -2.974 -5.422 15.887 1.00 82.75 103 THR A N 1
ATOM 839 C CA . THR A 1 103 ? -4.046 -4.614 16.488 1.00 82.75 103 THR A CA 1
ATOM 840 C C . THR A 1 103 ? -5.446 -5.143 16.174 1.00 82.75 103 THR A C 1
ATOM 842 O O . THR A 1 103 ? -6.447 -4.541 16.584 1.00 82.75 103 THR A O 1
ATOM 845 N N . ARG A 1 104 ? -5.551 -6.264 15.451 1.00 77.94 104 ARG A N 1
ATOM 846 C CA . ARG A 1 104 ? -6.827 -6.901 15.143 1.00 77.94 104 ARG A CA 1
ATOM 847 C C . ARG A 1 104 ? -7.472 -7.356 16.445 1.00 77.94 104 ARG A C 1
ATOM 849 O O . AR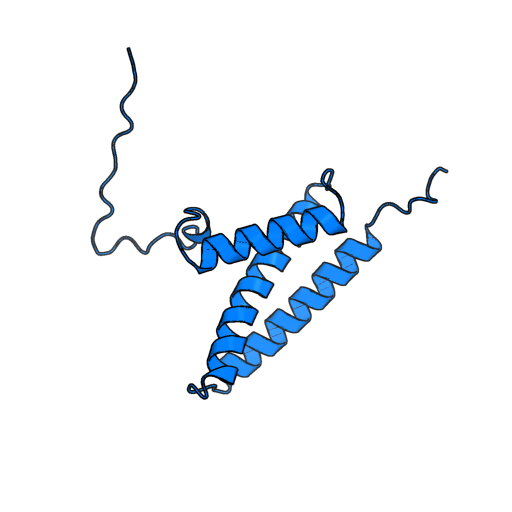G A 1 104 ? -6.876 -8.090 17.232 1.00 77.94 104 ARG A O 1
ATOM 856 N N . LYS A 1 105 ? -8.718 -6.937 16.684 1.00 65.44 105 LYS A N 1
ATOM 857 C CA . LYS A 1 105 ? -9.492 -7.478 17.805 1.00 65.44 105 LYS A CA 1
ATOM 858 C C . LYS A 1 105 ? -9.684 -8.971 17.559 1.00 65.44 105 LYS A C 1
ATOM 860 O O . LYS A 1 105 ? -10.386 -9.355 16.626 1.00 65.44 105 LYS A O 1
ATOM 865 N N . SER A 1 106 ? -9.040 -9.794 18.381 1.00 57.16 106 SER A N 1
ATOM 866 C CA . SER A 1 106 ? -9.259 -11.236 18.387 1.00 57.16 106 SER A CA 1
ATOM 867 C C . SER A 1 106 ? -10.750 -11.505 18.579 1.00 57.16 106 SER A C 1
ATOM 869 O O . SER A 1 106 ? -11.359 -10.996 19.520 1.00 57.16 106 SER A O 1
ATOM 871 N N . VAL A 1 107 ? -11.335 -12.334 17.712 1.00 54.31 107 VAL A N 1
ATOM 872 C CA . VAL A 1 107 ? -12.715 -12.830 17.868 1.00 54.31 107 VAL A CA 1
ATOM 873 C C . VAL A 1 107 ? -12.871 -13.617 19.185 1.00 54.31 107 VAL A C 1
ATOM 875 O O . VAL A 1 107 ? -13.977 -13.784 19.682 1.00 54.31 107 VAL A O 1
ATOM 878 N N . LEU A 1 108 ? -11.756 -14.033 19.796 1.00 55.97 108 LEU A N 1
ATOM 879 C CA . LEU A 1 108 ? -11.690 -14.733 21.080 1.00 55.97 108 LEU A CA 1
ATOM 880 C C . LEU A 1 108 ? -11.394 -13.799 22.274 1.00 55.97 108 LEU A C 1
ATOM 882 O O . LEU A 1 108 ? -11.171 -14.275 23.381 1.00 55.97 108 LEU A O 1
ATOM 886 N N . GLY A 1 109 ? -11.344 -12.480 22.061 1.00 47.69 109 GLY A N 1
ATOM 887 C CA . GLY A 1 109 ? -10.930 -11.480 23.051 1.00 47.69 109 GLY A CA 1
ATOM 888 C C . GLY A 1 109 ? -12.076 -10.810 23.810 1.00 47.69 109 GLY A C 1
ATOM 889 O O . GLY A 1 109 ? -12.051 -9.591 23.965 1.00 47.69 109 GLY A O 1
ATOM 890 N N . VAL A 1 110 ? -13.078 -11.576 24.252 1.00 39.88 110 VAL A N 1
ATOM 891 C CA . VAL A 1 110 ? -13.967 -11.144 25.342 1.00 39.88 110 VAL A CA 1
ATOM 892 C C . VAL A 1 110 ? -13.309 -11.593 26.645 1.00 39.88 110 VAL A C 1
ATOM 894 O O . VAL A 1 110 ? -13.399 -12.765 26.998 1.00 39.88 110 VAL A O 1
ATOM 897 N N . TRP A 1 111 ? -12.628 -10.669 27.318 1.00 40.75 111 TRP A N 1
ATOM 898 C CA . TRP A 1 111 ? -12.290 -10.761 28.738 1.00 40.75 111 TRP A CA 1
ATOM 899 C C . TRP A 1 111 ? -12.607 -9.416 29.378 1.00 40.75 111 TRP A C 1
ATOM 901 O O . TRP A 1 111 ? -12.184 -8.388 28.796 1.00 40.75 111 TRP A O 1
#